Protein AF-A0A936VYY0-F1 (afdb_monomer)

Solvent-accessible surface area (backbone atoms only — not comparable to full-atom values): 6487 Å² total; per-residue (Å²): 129,84,85,78,47,57,43,56,41,50,50,56,45,23,52,49,29,33,54,52,14,55,50,44,24,75,73,66,71,43,73,76,37,41,53,50,22,55,51,13,56,56,52,54,67,48,39,62,44,46,67,70,64,46,73,67,43,56,54,53,51,50,51,52,51,51,55,49,57,60,59,45,52,60,60,44,55,48,23,58,75,69,65,35,67,69,52,39,54,52,45,53,51,52,51,51,46,49,53,54,37,49,50,45,44,52,54,50,50,56,57,50,54,55,59,62,69,73,77,115

Nearest PDB structures (foldseek):
  8e0m-assembly4_L  TM=6.179E-01  e=1.045E+00  synthetic construct
  8e12-assembly1_B  TM=5.902E-01  e=1.775E+00  synthetic construct
  8e0m-assembly3_G  TM=7.373E-01  e=3.926E+00  synthetic construct
  8d9p-assembly1_A  TM=2.872E-01  e=1.045E+00  synthetic construct
  5vju-assembly1_A  TM=2.729E-01  e=1.436E+00  synthetic construct

Foldseek 3Di:
DDDPQLLNLLVVLLVLQLVLLVVVCVVPVDPLSCPSNVLSVVSVVLSVVSVVVDLVSLVVSLVSLVVSLVSLVVQCVVCVVVVPPVSNVSSVVSNVSSVVSNVNSVVVNVVVVVVVVVVD

Structure (mmCIF, N/CA/C/O backbone):
data_AF-A0A936VYY0-F1
#
_entry.id   AF-A0A936VYY0-F1
#
loop_
_atom_site.group_PDB
_atom_site.id
_atom_site.type_symbol
_atom_site.label_atom_id
_atom_site.label_alt_id
_atom_site.label_comp_id
_atom_site.label_asym_id
_atom_site.label_entity_id
_atom_site.label_seq_id
_atom_site.pdbx_PDB_ins_code
_atom_site.Cartn_x
_atom_site.Cartn_y
_atom_site.Cartn_z
_atom_site.occupancy
_atom_site.B_iso_or_equiv
_atom_site.auth_seq_id
_atom_site.auth_comp_id
_atom_site.auth_asym_id
_atom_site.auth_atom_id
_atom_site.pdbx_PDB_model_num
ATOM 1 N N . MET A 1 1 ? -19.893 12.451 1.222 1.00 41.31 1 MET A N 1
ATOM 2 C CA . MET A 1 1 ? -18.765 11.691 0.638 1.00 41.31 1 MET A CA 1
ATOM 3 C C . MET A 1 1 ? -18.716 10.364 1.373 1.00 41.31 1 MET A C 1
ATOM 5 O O . MET A 1 1 ? -18.740 10.384 2.592 1.00 41.31 1 MET A O 1
ATOM 9 N N . LYS A 1 2 ? -18.822 9.244 0.654 1.00 39.84 2 LYS A N 1
ATOM 10 C CA . LYS A 1 2 ? -19.080 7.901 1.201 1.00 39.84 2 LYS A CA 1
ATOM 11 C C . LYS A 1 2 ? -18.012 7.516 2.239 1.00 39.84 2 LYS A C 1
ATOM 13 O O . LYS A 1 2 ? -16.828 7.627 1.939 1.00 39.84 2 LYS A O 1
ATOM 18 N N . ASP A 1 3 ? -18.442 7.100 3.430 1.00 53.75 3 ASP A N 1
ATOM 19 C CA . ASP A 1 3 ? -17.617 6.776 4.603 1.00 53.75 3 ASP A CA 1
ATOM 20 C C . ASP A 1 3 ? -16.644 5.613 4.346 1.00 53.75 3 ASP A C 1
ATOM 22 O O . ASP A 1 3 ? -16.908 4.467 4.721 1.00 53.75 3 ASP A O 1
ATOM 26 N N . ILE A 1 4 ? -15.504 5.877 3.705 1.00 60.66 4 ILE A N 1
ATOM 27 C CA . ILE A 1 4 ? -14.425 4.890 3.628 1.00 60.66 4 ILE A CA 1
ATOM 28 C C . ILE A 1 4 ? -13.848 4.752 5.035 1.00 60.66 4 ILE A C 1
ATOM 30 O O . ILE A 1 4 ? -13.122 5.615 5.529 1.00 60.66 4 ILE A O 1
ATOM 34 N N . LYS A 1 5 ? -14.201 3.656 5.708 1.00 70.00 5 LYS A N 1
ATOM 35 C CA . LYS A 1 5 ? -13.669 3.339 7.035 1.00 70.00 5 LYS A CA 1
ATOM 36 C C . LYS A 1 5 ? -12.214 2.894 6.891 1.00 70.00 5 LYS A C 1
ATOM 38 O O . LYS A 1 5 ? -11.868 2.201 5.936 1.00 70.00 5 LYS A O 1
ATOM 43 N N . ALA A 1 6 ? -11.374 3.217 7.872 1.00 69.75 6 ALA A N 1
ATOM 44 C CA . ALA A 1 6 ? -9.951 2.869 7.862 1.00 69.75 6 ALA A CA 1
ATOM 45 C C . ALA A 1 6 ? -9.682 1.376 7.583 1.00 69.75 6 ALA A C 1
ATOM 47 O O . ALA A 1 6 ? -8.749 1.040 6.861 1.00 69.75 6 ALA A O 1
ATOM 48 N N . TYR A 1 7 ? -10.543 0.474 8.069 1.00 74.88 7 TYR A N 1
ATOM 49 C CA . TYR A 1 7 ? -10.419 -0.963 7.799 1.00 74.88 7 TYR A CA 1
ATOM 50 C C . TYR A 1 7 ? -10.572 -1.313 6.301 1.00 74.88 7 TYR A C 1
ATOM 52 O O . TYR A 1 7 ? -9.903 -2.226 5.816 1.00 74.88 7 TYR A O 1
ATOM 60 N N . GLN A 1 8 ? -11.422 -0.586 5.561 1.00 76.44 8 GLN A N 1
ATOM 61 C CA . GLN A 1 8 ? -11.632 -0.788 4.121 1.00 76.44 8 GLN A CA 1
ATOM 62 C C . GLN A 1 8 ? -10.450 -0.255 3.317 1.00 76.44 8 GLN A C 1
ATOM 64 O O . GLN A 1 8 ? -9.991 -0.929 2.399 1.00 76.44 8 GLN A O 1
ATOM 69 N N . ALA A 1 9 ? -9.922 0.914 3.694 1.00 75.94 9 ALA A N 1
ATOM 70 C CA . ALA A 1 9 ? -8.714 1.460 3.081 1.00 75.94 9 ALA A CA 1
ATOM 71 C C . ALA A 1 9 ? -7.512 0.523 3.282 1.00 75.94 9 ALA A C 1
ATOM 73 O O . ALA A 1 9 ? -6.811 0.225 2.317 1.00 75.94 9 ALA A O 1
ATOM 74 N N . ASN A 1 10 ? -7.344 -0.033 4.491 1.00 80.25 10 ASN A N 1
ATOM 75 C CA . ASN A 1 10 ? -6.309 -1.035 4.757 1.00 80.25 10 ASN A CA 1
ATOM 76 C C . ASN A 1 10 ? -6.470 -2.274 3.886 1.00 80.25 10 ASN A C 1
ATOM 78 O O . ASN A 1 10 ? -5.494 -2.759 3.326 1.00 80.25 10 ASN A O 1
ATOM 82 N N . PHE A 1 11 ? -7.705 -2.763 3.750 1.00 81.31 11 PHE A N 1
ATOM 83 C CA . PHE A 1 11 ? -7.997 -3.931 2.930 1.00 81.31 11 PHE A CA 1
ATOM 84 C C . PHE A 1 11 ? -7.570 -3.735 1.479 1.00 81.31 11 PHE A C 1
ATOM 86 O O . PHE A 1 11 ? -6.810 -4.533 0.940 1.00 81.31 11 PHE A O 1
ATOM 93 N N . ILE A 1 12 ? -8.004 -2.633 0.871 1.00 83.00 12 ILE A N 1
ATOM 94 C CA . ILE A 1 12 ? -7.661 -2.302 -0.514 1.00 83.00 12 ILE A CA 1
ATOM 95 C C . ILE A 1 12 ? -6.145 -2.171 -0.670 1.00 83.00 12 ILE A C 1
ATOM 97 O O . ILE A 1 12 ? -5.577 -2.682 -1.636 1.00 83.00 12 ILE A O 1
ATOM 101 N N . TYR A 1 13 ? -5.484 -1.525 0.290 1.00 82.75 13 TYR A N 1
ATOM 102 C CA . TYR A 1 13 ? -4.052 -1.285 0.222 1.00 82.75 13 TYR A CA 1
ATOM 103 C C . TYR A 1 13 ? -3.231 -2.574 0.331 1.00 82.75 13 TYR A C 1
ATOM 105 O O . TYR A 1 13 ? -2.399 -2.840 -0.538 1.00 82.75 13 TYR A O 1
ATOM 113 N N . PHE A 1 14 ? -3.496 -3.419 1.332 1.00 83.19 14 PHE A N 1
ATOM 114 C CA . PHE A 1 14 ? -2.730 -4.652 1.503 1.00 83.19 14 PHE A CA 1
ATOM 115 C C . PHE A 1 14 ? -2.987 -5.657 0.375 1.00 83.19 14 PHE A C 1
ATOM 117 O O . PHE A 1 14 ? -2.059 -6.328 -0.073 1.00 83.19 14 PHE A O 1
ATOM 124 N N . VAL A 1 15 ? -4.227 -5.745 -0.120 1.00 87.50 15 VAL A N 1
ATOM 125 C CA . VAL A 1 15 ? -4.570 -6.615 -1.254 1.00 87.50 15 VAL A CA 1
ATOM 126 C C . VAL A 1 15 ? -3.811 -6.159 -2.498 1.00 87.50 15 VAL A C 1
ATOM 128 O O . VAL A 1 15 ? -3.177 -6.976 -3.164 1.00 87.50 15 VAL A O 1
ATOM 131 N N . SER A 1 16 ? -3.800 -4.852 -2.770 1.00 84.50 16 SER A N 1
ATOM 132 C CA . SER A 1 16 ? -3.065 -4.284 -3.906 1.00 84.50 16 SER A CA 1
ATOM 133 C C . SER A 1 16 ? -1.566 -4.569 -3.809 1.00 84.50 16 SER A C 1
ATOM 135 O O . SER A 1 16 ? -0.957 -4.984 -4.793 1.00 84.50 16 SER A O 1
ATOM 137 N N . LEU A 1 17 ? -0.985 -4.414 -2.616 1.00 82.81 17 LEU A N 1
ATOM 138 C CA . LEU A 1 17 ? 0.415 -4.739 -2.345 1.00 82.81 17 LEU A CA 1
ATOM 139 C C . LEU A 1 17 ? 0.746 -6.192 -2.700 1.00 82.81 17 LEU A C 1
ATOM 141 O O . LEU A 1 17 ? 1.688 -6.436 -3.450 1.00 82.81 17 LEU A O 1
ATOM 145 N N . VAL A 1 18 ? -0.048 -7.151 -2.216 1.00 87.19 18 VAL A N 1
ATOM 146 C CA . VAL A 1 18 ? 0.184 -8.582 -2.463 1.00 87.19 18 VAL A CA 1
ATOM 147 C C . VAL A 1 18 ? 0.046 -8.921 -3.949 1.00 87.19 18 VAL A C 1
ATOM 149 O O . VAL A 1 18 ? 0.948 -9.541 -4.513 1.00 87.19 18 VAL A O 1
ATOM 152 N N . PHE A 1 19 ? -1.033 -8.483 -4.605 1.00 87.19 19 PHE A N 1
ATOM 153 C CA . PHE A 1 19 ? -1.270 -8.791 -6.021 1.00 87.19 19 PHE A CA 1
ATOM 154 C C . PHE A 1 19 ? -0.200 -8.194 -6.940 1.00 87.19 19 PHE A C 1
ATOM 156 O O . PHE A 1 19 ? 0.316 -8.888 -7.820 1.00 87.19 19 PHE A O 1
ATOM 163 N N . VAL A 1 20 ? 0.160 -6.922 -6.740 1.00 83.06 20 VAL A N 1
ATOM 164 C CA . VAL A 1 20 ? 1.146 -6.249 -7.597 1.00 83.06 20 VAL A CA 1
ATOM 165 C C . VAL A 1 20 ? 2.546 -6.815 -7.373 1.00 83.06 20 VAL A C 1
ATOM 167 O O . VAL A 1 20 ? 3.283 -6.998 -8.341 1.00 83.06 20 VAL A O 1
ATOM 170 N N . SER A 1 21 ? 2.908 -7.157 -6.135 1.00 82.19 21 SER A N 1
ATOM 171 C CA . SER A 1 21 ? 4.177 -7.831 -5.847 1.00 82.19 21 SER A CA 1
ATOM 172 C C . SER A 1 21 ? 4.276 -9.206 -6.490 1.00 82.19 21 SER A C 1
ATOM 174 O O . SER A 1 21 ? 5.315 -9.528 -7.065 1.00 82.19 21 SER A O 1
ATOM 176 N N . LEU A 1 22 ? 3.203 -9.999 -6.442 1.00 85.62 22 LEU A N 1
ATOM 177 C CA . LEU A 1 22 ? 3.187 -11.326 -7.054 1.00 85.62 22 LEU A CA 1
ATOM 178 C C . LEU A 1 22 ? 3.310 -11.232 -8.582 1.00 85.62 22 LEU A C 1
ATOM 180 O O . LEU A 1 22 ? 4.098 -11.961 -9.186 1.00 85.62 22 LEU A O 1
ATOM 184 N N . TRP A 1 23 ? 2.612 -10.271 -9.200 1.00 83.31 23 TRP A N 1
ATOM 185 C CA . TRP A 1 23 ? 2.778 -9.978 -10.625 1.00 83.31 23 TRP A CA 1
ATOM 186 C C . TRP A 1 23 ? 4.214 -9.549 -10.944 1.00 83.31 23 TRP A C 1
ATOM 188 O O . TRP A 1 23 ? 4.820 -10.047 -11.892 1.00 83.31 23 TRP A O 1
ATOM 198 N N . SER A 1 24 ? 4.759 -8.606 -10.176 1.00 80.19 24 SER A N 1
ATOM 199 C CA . SER A 1 24 ? 6.097 -8.049 -10.394 1.00 80.19 24 SER A CA 1
ATOM 200 C C . SER A 1 24 ? 7.186 -9.119 -10.277 1.00 80.19 24 SER A C 1
ATOM 202 O O . SER A 1 24 ? 8.106 -9.153 -11.096 1.00 80.19 24 SER A O 1
ATOM 204 N N . TYR A 1 25 ? 7.044 -10.051 -9.330 1.00 82.88 25 TYR A N 1
ATOM 205 C CA . TYR A 1 25 ? 7.926 -11.210 -9.219 1.00 82.88 25 TYR A CA 1
ATOM 206 C C . TYR A 1 25 ? 7.845 -12.108 -10.455 1.00 82.88 25 TYR A C 1
ATOM 208 O O . TYR A 1 25 ? 8.882 -12.458 -11.007 1.00 82.88 25 TYR A O 1
ATOM 216 N N . ASN A 1 26 ? 6.642 -12.414 -10.949 1.00 83.94 26 ASN A N 1
ATOM 217 C CA . ASN A 1 26 ? 6.492 -13.230 -12.157 1.00 83.94 26 ASN A CA 1
ATOM 218 C C . ASN A 1 26 ? 7.064 -12.545 -13.414 1.00 83.94 26 ASN A C 1
ATOM 220 O O . ASN A 1 26 ? 7.575 -13.209 -14.307 1.00 83.94 26 ASN A O 1
ATOM 224 N N . ALA A 1 27 ? 6.997 -11.212 -13.481 1.00 79.00 27 ALA A N 1
ATOM 225 C CA . ALA A 1 27 ? 7.503 -10.442 -14.616 1.00 79.00 27 ALA A CA 1
ATOM 226 C C . ALA A 1 27 ? 9.031 -10.251 -14.603 1.00 79.00 27 ALA A C 1
ATOM 228 O O . ALA A 1 27 ? 9.638 -10.164 -15.665 1.00 79.00 27 ALA A O 1
ATOM 229 N N . THR A 1 28 ? 9.652 -10.151 -13.422 1.00 76.50 28 THR A N 1
ATOM 230 C CA . THR A 1 28 ? 11.075 -9.771 -13.289 1.00 76.50 28 THR A CA 1
ATOM 231 C C . THR A 1 28 ? 11.964 -10.862 -12.690 1.00 76.50 28 THR A C 1
ATOM 233 O O . THR A 1 28 ? 13.184 -10.765 -12.779 1.00 76.50 28 THR A O 1
ATOM 236 N N . GLY A 1 29 ? 11.389 -11.870 -12.028 1.00 75.88 29 GLY A N 1
ATOM 237 C CA . GLY A 1 29 ? 12.109 -12.911 -11.283 1.00 75.88 29 GLY A CA 1
ATOM 238 C C . GLY A 1 29 ? 12.846 -12.415 -10.030 1.00 75.88 29 GLY A C 1
ATOM 239 O O . GLY A 1 29 ? 13.510 -13.193 -9.346 1.00 75.88 29 GLY A O 1
ATOM 240 N N . LEU A 1 30 ? 12.756 -11.123 -9.699 1.00 75.06 30 LEU A N 1
ATOM 241 C CA . LEU A 1 30 ? 13.549 -10.508 -8.636 1.00 75.06 30 LEU A CA 1
ATOM 242 C C . LEU A 1 30 ? 12.891 -10.698 -7.267 1.00 75.06 30 LEU A C 1
ATOM 244 O O . LEU A 1 30 ? 11.799 -10.196 -7.018 1.00 75.06 30 LEU A O 1
ATOM 248 N N . GLN A 1 31 ? 13.611 -11.301 -6.319 1.00 73.31 31 GLN A N 1
ATOM 249 C CA . GLN A 1 31 ? 13.127 -11.505 -4.942 1.00 73.31 31 GLN A CA 1
ATOM 250 C C . GLN A 1 31 ? 12.721 -10.202 -4.229 1.00 73.31 31 GLN A C 1
ATOM 252 O O . GLN A 1 31 ? 11.774 -10.180 -3.451 1.00 73.31 31 GLN A O 1
ATOM 257 N N . HIS A 1 32 ? 13.373 -9.082 -4.547 1.00 71.56 32 HIS A N 1
ATOM 258 C CA . HIS A 1 32 ? 13.044 -7.764 -3.993 1.00 71.56 32 HIS A CA 1
ATOM 259 C C . HIS A 1 32 ? 11.612 -7.301 -4.333 1.00 71.56 32 HIS A C 1
ATOM 261 O O . HIS A 1 32 ? 11.049 -6.475 -3.619 1.00 71.56 32 HIS A O 1
ATOM 267 N N . ALA A 1 33 ? 10.999 -7.844 -5.394 1.00 72.62 33 ALA A N 1
ATOM 268 C CA . ALA A 1 33 ? 9.617 -7.549 -5.770 1.00 72.62 33 ALA A CA 1
ATOM 269 C C . ALA A 1 33 ? 8.582 -8.111 -4.776 1.00 72.62 33 ALA A C 1
ATOM 271 O O . ALA A 1 33 ? 7.435 -7.664 -4.782 1.00 72.62 33 ALA A O 1
ATOM 272 N N . LEU A 1 34 ? 8.981 -9.047 -3.903 1.00 78.81 34 LEU A N 1
ATOM 273 C CA . LEU A 1 34 ? 8.143 -9.637 -2.852 1.00 78.81 34 LEU A CA 1
ATOM 274 C C . LEU A 1 34 ? 8.162 -8.847 -1.535 1.00 78.81 34 LEU A C 1
ATOM 276 O O . LEU A 1 34 ? 7.311 -9.089 -0.682 1.00 78.81 34 LEU A O 1
ATOM 280 N N . ILE A 1 35 ? 9.076 -7.885 -1.364 1.00 80.69 35 ILE A N 1
ATOM 281 C CA . ILE A 1 35 ? 9.127 -7.039 -0.157 1.00 80.69 35 ILE A CA 1
ATOM 282 C C . ILE A 1 35 ? 7.770 -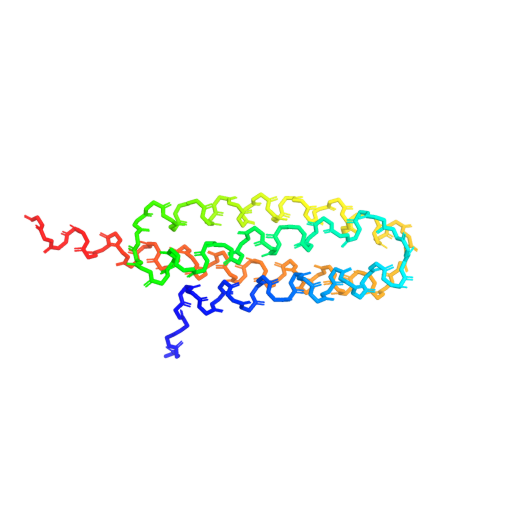6.348 0.102 1.00 80.69 35 ILE A C 1
ATOM 284 O O . ILE A 1 35 ? 7.258 -6.457 1.220 1.00 80.69 35 ILE A O 1
ATOM 288 N N . PRO A 1 36 ? 7.115 -5.721 -0.900 1.00 79.25 36 PRO A N 1
ATOM 289 C CA . PRO A 1 36 ? 5.797 -5.124 -0.704 1.00 79.25 36 PRO A CA 1
ATOM 290 C C . PRO A 1 36 ? 4.697 -6.156 -0.397 1.00 79.25 36 PRO A C 1
ATOM 292 O O . PRO A 1 36 ? 3.785 -5.842 0.363 1.00 79.25 36 PRO A O 1
ATOM 295 N N . ALA A 1 37 ? 4.793 -7.402 -0.883 1.00 83.19 37 ALA A N 1
ATOM 296 C CA . ALA A 1 37 ? 3.876 -8.477 -0.486 1.00 83.19 37 ALA A CA 1
ATOM 297 C C . ALA A 1 37 ? 4.033 -8.837 0.995 1.00 83.19 37 ALA A C 1
ATOM 299 O O . ALA A 1 37 ? 3.028 -8.993 1.685 1.00 83.19 37 ALA A O 1
ATOM 300 N N . GLY A 1 38 ? 5.269 -8.922 1.501 1.00 84.12 38 GL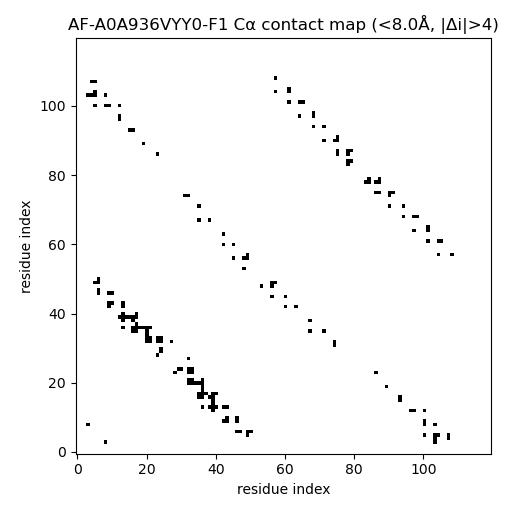Y A N 1
ATOM 301 C CA . GLY A 1 38 ? 5.529 -9.157 2.925 1.00 84.12 38 GLY A CA 1
ATOM 302 C C . GLY A 1 38 ? 4.920 -8.063 3.806 1.00 84.12 38 GLY A C 1
ATOM 303 O O . GLY A 1 38 ? 4.249 -8.353 4.797 1.00 84.12 38 GLY A O 1
ATOM 304 N N . ILE A 1 39 ? 5.065 -6.807 3.383 1.00 83.12 39 ILE A N 1
ATOM 305 C CA . ILE A 1 39 ? 4.416 -5.652 4.012 1.00 83.12 39 ILE A CA 1
ATOM 306 C C . ILE A 1 39 ? 2.887 -5.786 3.959 1.00 83.12 39 ILE A C 1
ATOM 308 O O . ILE A 1 39 ? 2.223 -5.614 4.978 1.00 83.12 39 ILE A O 1
ATOM 312 N N . GLY A 1 40 ? 2.313 -6.138 2.807 1.00 84.00 40 GLY A N 1
ATOM 313 C CA . GLY A 1 40 ? 0.871 -6.353 2.667 1.00 84.00 40 GLY A CA 1
ATOM 314 C C . GLY A 1 40 ? 0.341 -7.435 3.616 1.00 84.00 40 GLY A C 1
ATOM 315 O O . GLY A 1 40 ? -0.656 -7.232 4.307 1.00 84.00 40 GLY A O 1
ATOM 316 N N . ILE A 1 41 ? 1.041 -8.561 3.739 1.00 85.81 41 ILE A N 1
ATOM 317 C CA . ILE A 1 41 ? 0.669 -9.626 4.683 1.00 85.81 41 ILE A CA 1
ATOM 318 C C . ILE A 1 41 ? 0.714 -9.108 6.128 1.00 85.81 41 ILE A C 1
ATOM 320 O O . ILE A 1 41 ? -0.213 -9.361 6.901 1.00 85.81 41 ILE A O 1
ATOM 324 N N . LEU A 1 42 ? 1.737 -8.322 6.477 1.00 84.94 42 LEU A N 1
ATOM 325 C CA . LEU A 1 42 ? 1.841 -7.698 7.793 1.00 84.94 42 LEU A CA 1
ATOM 326 C C . LEU A 1 42 ? 0.660 -6.747 8.061 1.00 84.94 42 LEU A C 1
ATOM 328 O O . LEU A 1 42 ? 0.029 -6.846 9.111 1.00 84.94 42 LEU A O 1
ATOM 332 N N . LEU A 1 43 ? 0.292 -5.888 7.102 1.00 81.88 43 LEU A N 1
ATOM 333 C CA . LEU A 1 43 ? -0.873 -4.995 7.213 1.00 81.88 43 LEU A CA 1
ATOM 334 C C . LEU A 1 43 ? -2.201 -5.760 7.331 1.00 81.88 43 LEU A C 1
ATOM 336 O O . LEU A 1 43 ? -3.117 -5.295 8.019 1.00 81.88 43 LEU A O 1
ATOM 340 N N . SER A 1 44 ? -2.317 -6.931 6.699 1.00 84.19 44 SER A N 1
ATOM 341 C CA . SER A 1 44 ? -3.509 -7.781 6.795 1.00 84.19 44 SER A CA 1
ATOM 342 C C . SER A 1 44 ? -3.758 -8.266 8.227 1.00 84.19 44 SER A C 1
ATOM 344 O O . SER A 1 44 ? -4.915 -8.370 8.640 1.00 84.19 44 SER A O 1
ATOM 346 N N . LEU A 1 45 ? -2.710 -8.522 9.018 1.00 82.44 45 LEU A N 1
ATOM 347 C CA . LEU A 1 45 ? -2.859 -8.932 10.423 1.00 82.44 45 LEU A CA 1
ATOM 348 C C . LEU A 1 45 ? -3.522 -7.836 11.270 1.00 82.44 45 LEU A C 1
ATOM 350 O O . LEU A 1 45 ? -4.365 -8.129 12.119 1.00 82.44 45 LEU A O 1
ATOM 354 N N . PHE A 1 46 ? -3.232 -6.569 10.971 1.00 78.75 46 PHE A N 1
ATOM 355 C CA . PHE A 1 46 ? -3.828 -5.424 11.660 1.00 78.75 46 PHE A CA 1
ATOM 356 C C . PHE A 1 46 ? -5.251 -5.089 11.192 1.00 78.75 46 PHE A C 1
ATOM 358 O O . PHE A 1 46 ? -5.921 -4.258 11.806 1.00 78.75 46 PHE A O 1
ATOM 365 N N . HIS A 1 47 ? -5.768 -5.742 10.146 1.00 79.69 47 HIS A N 1
ATOM 366 C CA . HIS A 1 47 ? -7.128 -5.501 9.658 1.00 79.69 47 HIS A CA 1
ATOM 367 C C . HIS A 1 47 ? -8.194 -5.774 10.732 1.00 79.69 47 HIS A C 1
ATOM 369 O O . HIS A 1 47 ? -9.134 -4.991 10.889 1.00 79.69 47 HIS A O 1
ATOM 375 N N . LYS A 1 48 ? -8.038 -6.857 11.509 1.00 75.50 48 LYS A N 1
ATOM 376 C CA . LYS A 1 48 ? -8.950 -7.171 12.622 1.00 75.50 48 LYS A CA 1
ATOM 377 C C . LYS A 1 48 ? -8.863 -6.123 13.732 1.00 75.50 48 LYS A C 1
ATOM 379 O O . LYS A 1 48 ? -9.899 -5.698 14.238 1.00 75.50 48 LYS A O 1
ATOM 384 N N . THR A 1 49 ? -7.660 -5.659 14.054 1.00 72.44 49 THR A N 1
ATOM 385 C CA . THR A 1 49 ? -7.430 -4.698 15.138 1.00 72.44 49 THR A CA 1
ATOM 386 C C . THR A 1 49 ? -7.928 -3.293 14.788 1.00 72.44 49 THR A C 1
ATOM 388 O O . THR A 1 49 ? -8.514 -2.615 15.630 1.00 72.44 49 THR A O 1
ATOM 391 N N . LEU A 1 50 ? -7.836 -2.886 13.515 1.00 71.81 50 LEU A N 1
ATOM 392 C CA . LEU A 1 50 ? -8.483 -1.666 13.009 1.00 71.81 50 LEU A CA 1
ATOM 393 C C . LEU A 1 50 ? -10.014 -1.745 13.068 1.00 71.81 50 LEU A C 1
ATOM 395 O O . LEU A 1 50 ? -10.676 -0.734 13.297 1.00 71.81 50 LEU A O 1
ATOM 399 N N . LYS A 1 51 ? -10.591 -2.936 12.864 1.00 71.69 51 LYS A N 1
ATOM 400 C CA . LYS A 1 51 ? -12.041 -3.155 12.977 1.00 71.69 51 LYS A CA 1
ATOM 401 C C . LYS A 1 51 ? -12.526 -3.070 14.430 1.00 71.69 51 LYS A C 1
ATOM 403 O O . LYS A 1 51 ? -13.658 -2.653 14.652 1.00 71.69 51 LYS A O 1
ATOM 408 N N . GLN A 1 52 ? -11.683 -3.449 15.391 1.00 75.19 52 GLN A N 1
ATOM 409 C CA . GLN A 1 52 ? -11.980 -3.363 16.826 1.00 75.19 52 GLN A CA 1
ATOM 410 C C . GLN A 1 52 ? -11.916 -1.927 17.372 1.00 75.19 52 GLN A C 1
ATOM 412 O O . GLN A 1 52 ? -12.548 -1.644 18.382 1.00 75.19 52 GLN A O 1
ATOM 417 N N . GLY A 1 53 ? -11.243 -1.001 16.678 1.00 67.19 53 GLY A N 1
ATOM 418 C CA . GLY A 1 53 ? -11.226 0.419 17.052 1.00 67.19 53 GLY A CA 1
ATOM 419 C C . GLY A 1 53 ? -10.203 0.785 18.134 1.00 67.19 53 GLY A C 1
ATOM 420 O O . GLY A 1 53 ? -10.283 1.869 18.708 1.00 67.19 53 GLY A O 1
ATOM 421 N N . GLU A 1 54 ? -9.233 -0.089 18.403 1.00 74.12 54 GLU A N 1
ATOM 422 C CA . GLU A 1 54 ? -8.176 0.129 19.394 1.00 74.12 54 GLU A CA 1
ATOM 423 C C . GLU A 1 54 ? -7.272 1.311 18.997 1.00 74.12 54 GLU A C 1
ATOM 425 O O . GLU A 1 54 ? -6.627 1.277 17.943 1.00 74.12 54 GLU A O 1
ATOM 430 N N . LYS A 1 55 ? -7.159 2.340 19.856 1.00 66.31 55 LYS A N 1
ATOM 431 C CA . LYS A 1 55 ? -6.335 3.548 19.602 1.00 66.31 55 LYS A CA 1
ATOM 432 C C . LYS A 1 55 ? -4.896 3.200 19.193 1.00 66.31 55 LYS A C 1
ATOM 434 O O . LYS A 1 55 ? -4.358 3.792 18.260 1.00 66.31 55 LYS A O 1
ATOM 439 N N . LEU A 1 56 ? -4.293 2.216 19.865 1.00 74.12 56 LEU A N 1
ATOM 440 C CA . LEU A 1 56 ? -2.916 1.771 19.625 1.00 74.12 56 LEU A CA 1
ATOM 441 C C . LEU A 1 56 ? -2.713 1.233 18.197 1.00 74.12 56 LEU A C 1
ATOM 443 O O . LEU A 1 56 ? -1.680 1.473 17.576 1.00 74.12 56 LEU A O 1
ATOM 447 N N . SER A 1 57 ? -3.719 0.552 17.645 1.00 72.56 57 SER A N 1
ATOM 448 C CA . SER A 1 57 ? -3.616 -0.074 16.323 1.00 72.56 57 SER A CA 1
ATOM 449 C C . SER A 1 57 ? -3.577 0.941 15.193 1.00 72.56 57 SER A C 1
ATOM 451 O O . SER A 1 57 ? -2.871 0.729 14.211 1.00 72.56 57 SER A O 1
ATOM 453 N N . PHE A 1 58 ? -4.276 2.069 15.340 1.00 71.44 58 PHE A N 1
ATOM 454 C CA . PHE A 1 58 ? -4.205 3.155 14.363 1.00 71.44 58 PHE A CA 1
ATOM 455 C C . PHE A 1 58 ? -2.802 3.753 14.277 1.00 71.44 58 PHE A C 1
ATOM 457 O O . PHE A 1 58 ? -2.299 3.956 13.174 1.00 71.44 58 PHE A O 1
ATOM 464 N N . TYR A 1 59 ? -2.146 3.969 15.421 1.00 76.38 59 TYR A N 1
ATOM 465 C CA . TYR A 1 59 ? -0.765 4.454 15.460 1.00 76.38 59 TYR A CA 1
ATOM 466 C C . TYR A 1 59 ? 0.208 3.462 14.820 1.00 76.38 59 TYR A C 1
ATOM 468 O O . TYR A 1 59 ? 1.002 3.852 13.965 1.00 76.38 59 TYR A O 1
ATOM 476 N N . ILE A 1 60 ? 0.119 2.178 15.182 1.00 81.19 60 ILE A N 1
ATOM 477 C CA . ILE A 1 60 ? 1.007 1.142 14.636 1.00 81.19 60 ILE A CA 1
ATOM 478 C C . ILE A 1 60 ? 0.841 1.029 13.117 1.00 81.19 60 ILE A C 1
ATOM 480 O O . ILE A 1 60 ? 1.830 1.072 12.387 1.00 81.19 60 ILE A O 1
ATOM 484 N N . VAL A 1 61 ? -0.395 0.941 12.618 1.00 79.88 61 VAL A N 1
ATOM 485 C CA . VAL A 1 61 ? -0.652 0.817 11.174 1.00 79.88 61 VAL A CA 1
ATOM 486 C C . VAL A 1 61 ? -0.185 2.055 10.412 1.00 79.88 61 VAL A C 1
ATOM 488 O O . VAL A 1 61 ? 0.389 1.915 9.331 1.00 79.88 61 VAL A O 1
ATOM 491 N N 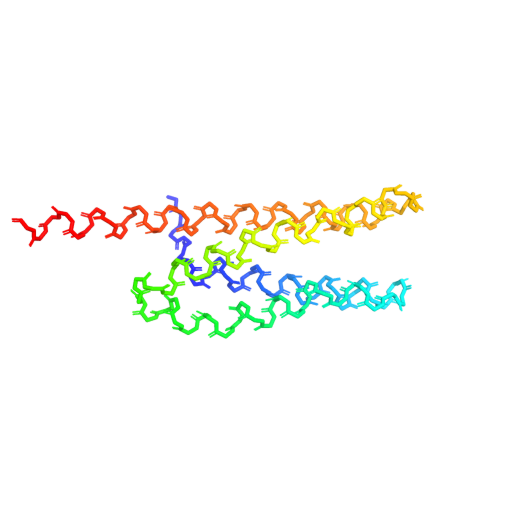. ALA A 1 62 ? -0.377 3.256 10.963 1.00 76.56 62 ALA A N 1
ATOM 492 C CA . ALA A 1 62 ? 0.122 4.484 10.352 1.00 76.56 62 ALA A CA 1
ATOM 493 C C . ALA A 1 62 ? 1.657 4.483 10.242 1.00 76.56 62 ALA A C 1
ATOM 495 O O . ALA A 1 62 ? 2.190 4.796 9.177 1.00 76.56 62 ALA A O 1
ATOM 496 N N . ILE A 1 63 ? 2.365 4.057 11.296 1.00 82.44 63 ILE A N 1
ATOM 497 C CA . ILE A 1 63 ? 3.833 3.951 11.292 1.00 82.44 63 ILE A CA 1
ATOM 498 C C . ILE A 1 63 ? 4.306 2.911 10.271 1.00 82.44 63 ILE A C 1
ATOM 500 O O . ILE A 1 63 ? 5.197 3.204 9.475 1.00 82.44 63 ILE A O 1
ATOM 504 N N . ILE A 1 64 ? 3.693 1.722 10.233 1.00 82.31 64 ILE A N 1
ATOM 505 C CA . ILE A 1 64 ? 4.046 0.680 9.254 1.00 82.31 64 ILE A CA 1
ATOM 506 C C . ILE A 1 64 ? 3.797 1.185 7.826 1.00 82.31 64 ILE A C 1
ATOM 508 O O . ILE A 1 64 ? 4.624 0.975 6.938 1.00 82.31 64 ILE A O 1
ATOM 512 N N . THR A 1 65 ? 2.688 1.888 7.593 1.00 81.31 65 THR A N 1
ATOM 513 C CA . THR A 1 65 ? 2.356 2.457 6.277 1.00 81.31 65 THR A CA 1
ATOM 514 C C . THR A 1 65 ? 3.374 3.521 5.857 1.00 81.31 65 THR A C 1
ATOM 516 O O . THR A 1 65 ? 3.813 3.521 4.707 1.00 81.31 65 THR A O 1
ATOM 519 N N . LEU A 1 66 ? 3.827 4.373 6.783 1.00 79.38 66 LEU A N 1
ATOM 520 C CA . LEU A 1 66 ? 4.919 5.325 6.541 1.00 79.38 66 LEU A CA 1
ATOM 521 C C . LEU A 1 66 ? 6.234 4.616 6.187 1.00 79.38 66 LEU A C 1
ATOM 523 O O . LEU A 1 66 ? 6.873 4.973 5.197 1.00 79.38 66 LEU A O 1
ATOM 527 N N . LEU A 1 67 ? 6.599 3.570 6.933 1.00 81.94 67 LEU A N 1
ATOM 528 C CA . LEU A 1 67 ? 7.782 2.747 6.653 1.00 81.94 67 LEU A CA 1
ATOM 529 C C . LEU A 1 67 ? 7.702 2.072 5.275 1.00 81.94 67 LEU A C 1
ATOM 531 O O . LEU A 1 67 ? 8.698 1.967 4.558 1.00 81.94 67 LEU A O 1
ATOM 535 N N . SER A 1 68 ? 6.498 1.655 4.884 1.00 78.00 68 SER A N 1
ATOM 536 C CA . SER A 1 68 ? 6.225 1.070 3.567 1.00 78.00 68 SER A CA 1
ATOM 537 C C . SER A 1 68 ? 6.429 2.087 2.448 1.00 78.00 68 SER A C 1
ATOM 539 O O . SER A 1 68 ? 6.993 1.756 1.409 1.00 78.00 68 SER A O 1
ATOM 541 N N . CYS A 1 69 ? 6.029 3.339 2.679 1.00 73.62 69 CYS A N 1
ATOM 542 C CA . CYS A 1 69 ? 6.227 4.432 1.733 1.00 73.62 69 CYS A CA 1
ATOM 543 C C . CYS A 1 69 ? 7.725 4.690 1.485 1.00 73.62 69 CYS A C 1
ATOM 545 O O . CYS A 1 69 ? 8.153 4.806 0.339 1.00 73.62 69 CYS A O 1
ATOM 547 N N . ILE A 1 70 ? 8.543 4.675 2.545 1.00 77.00 70 ILE A N 1
ATOM 548 C CA . ILE A 1 70 ? 10.009 4.792 2.438 1.00 77.00 70 ILE A CA 1
ATOM 549 C C . ILE A 1 70 ? 10.597 3.578 1.705 1.00 77.00 70 ILE A C 1
ATOM 551 O O . ILE A 1 70 ? 11.455 3.724 0.835 1.00 77.00 70 ILE A O 1
ATOM 555 N N . SER A 1 71 ? 10.091 2.378 2.001 1.00 74.81 71 SER A N 1
ATOM 556 C CA . SER A 1 71 ? 10.535 1.138 1.352 1.00 74.81 71 SER A CA 1
ATOM 557 C C . SER A 1 71 ? 10.279 1.133 -0.156 1.00 74.81 71 SER A C 1
ATOM 559 O O . SER A 1 71 ? 10.984 0.432 -0.877 1.00 74.81 71 SER A O 1
ATOM 561 N N . PHE A 1 72 ? 9.313 1.921 -0.647 1.00 74.12 72 PHE A N 1
ATOM 562 C CA . PHE A 1 72 ? 9.015 2.048 -2.073 1.00 74.12 72 PHE A CA 1
ATOM 563 C C . PHE A 1 72 ? 9.963 2.947 -2.866 1.00 74.12 72 PHE A C 1
ATOM 565 O O . PHE A 1 72 ? 10.004 2.839 -4.093 1.00 74.12 72 PHE A O 1
ATOM 572 N N . VAL A 1 73 ? 10.779 3.765 -2.204 1.00 76.62 73 VAL A N 1
ATOM 573 C CA . VAL A 1 73 ? 11.760 4.612 -2.898 1.00 76.62 73 VAL A CA 1
ATOM 574 C C . VAL A 1 73 ? 12.802 3.754 -3.628 1.00 76.62 73 VAL A C 1
ATOM 576 O O . VAL A 1 73 ? 13.083 3.999 -4.800 1.00 76.62 73 VAL A O 1
ATOM 579 N N . LEU A 1 74 ? 13.297 2.685 -2.991 1.00 75.25 74 LEU A N 1
ATOM 580 C CA . LEU A 1 74 ? 14.263 1.753 -3.592 1.00 75.25 74 LEU A CA 1
ATOM 581 C C . LEU A 1 74 ? 13.750 1.054 -4.870 1.00 75.25 74 LEU A C 1
ATOM 583 O O . LEU A 1 74 ? 14.451 1.070 -5.886 1.00 75.25 74 LEU A O 1
ATOM 587 N N . PRO A 1 75 ? 12.570 0.403 -4.872 1.00 75.00 75 PRO A N 1
ATOM 588 C CA . PRO A 1 75 ? 12.056 -0.241 -6.070 1.00 75.00 75 PRO A CA 1
ATOM 589 C C . PRO A 1 75 ? 11.679 0.764 -7.161 1.00 75.00 75 PRO A C 1
ATOM 591 O O . PRO A 1 75 ? 11.870 0.431 -8.329 1.00 75.00 75 PRO A O 1
ATOM 594 N N . LEU A 1 76 ? 11.222 1.978 -6.820 1.00 76.44 76 LEU A N 1
ATOM 595 C CA . LEU A 1 76 ? 10.962 3.030 -7.808 1.00 76.44 76 LEU A CA 1
ATOM 596 C C . LEU A 1 76 ? 12.257 3.468 -8.513 1.00 76.44 76 LEU A C 1
ATOM 598 O O . LEU A 1 76 ? 12.318 3.516 -9.739 1.00 76.44 76 LEU A O 1
ATOM 602 N N . GLU A 1 77 ? 13.319 3.721 -7.752 1.00 81.50 77 GLU A N 1
ATOM 603 C CA . GLU A 1 77 ? 14.620 4.102 -8.308 1.00 81.50 77 GLU A CA 1
ATOM 604 C C . GLU A 1 77 ? 15.203 2.992 -9.202 1.00 81.50 77 GLU A C 1
ATOM 606 O O . GLU A 1 77 ? 15.807 3.261 -10.244 1.00 81.50 77 GLU A O 1
ATOM 611 N N . ARG A 1 78 ? 14.977 1.723 -8.836 1.00 78.44 78 ARG A N 1
ATOM 612 C CA . ARG A 1 78 ? 15.392 0.570 -9.644 1.00 78.44 78 ARG A CA 1
ATOM 613 C C . ARG A 1 78 ? 14.666 0.516 -10.990 1.00 78.44 78 ARG A C 1
ATOM 615 O O . ARG A 1 78 ? 15.339 0.355 -12.004 1.00 78.44 78 ARG A O 1
ATOM 622 N N . VAL A 1 79 ? 13.335 0.627 -11.020 1.00 79.56 79 VAL A N 1
ATOM 623 C CA . VAL A 1 79 ? 12.577 0.550 -12.289 1.00 79.56 79 VAL A CA 1
ATOM 624 C C . VAL A 1 79 ? 12.890 1.728 -13.213 1.00 79.56 79 VAL A C 1
ATOM 626 O O . VAL A 1 79 ? 12.955 1.538 -14.424 1.00 79.56 79 VAL A O 1
ATOM 629 N N . ILE A 1 80 ? 13.186 2.906 -12.648 1.00 82.94 80 ILE A N 1
ATOM 630 C CA . ILE A 1 80 ? 13.668 4.069 -13.407 1.00 82.94 80 ILE A CA 1
ATOM 631 C C . ILE A 1 80 ? 15.030 3.770 -14.041 1.00 82.94 80 ILE A C 1
ATOM 633 O O . ILE A 1 80 ? 15.202 3.982 -15.239 1.00 82.94 80 ILE A O 1
ATOM 637 N N . ARG A 1 81 ? 15.987 3.227 -13.274 1.00 83.88 81 ARG A N 1
ATOM 638 C CA . ARG A 1 81 ? 17.310 2.852 -13.807 1.00 83.88 81 ARG A CA 1
ATOM 639 C C . ARG A 1 81 ? 17.250 1.776 -14.888 1.00 83.88 81 ARG A C 1
ATOM 641 O O . ARG A 1 81 ? 18.072 1.792 -15.795 1.00 83.88 81 ARG A O 1
ATOM 648 N N . LEU A 1 82 ? 16.304 0.847 -14.784 1.00 81.25 82 LEU A N 1
ATOM 649 C CA . LEU A 1 82 ? 16.112 -0.225 -15.761 1.00 81.25 82 LEU A CA 1
ATOM 650 C C . LEU A 1 82 ? 15.324 0.221 -17.004 1.00 81.25 82 LEU A C 1
ATOM 652 O O . LEU A 1 82 ? 15.185 -0.568 -17.933 1.00 81.25 82 LEU A O 1
ATOM 656 N N . GLY A 1 83 ? 14.796 1.452 -17.032 1.00 80.94 83 GLY A N 1
ATOM 657 C CA . GLY A 1 83 ? 13.957 1.940 -18.131 1.00 80.94 83 GLY A CA 1
ATOM 658 C C . GLY A 1 83 ? 12.632 1.181 -18.283 1.00 80.94 83 GLY A C 1
ATOM 659 O O . GLY A 1 83 ? 11.992 1.266 -19.330 1.00 80.94 83 GLY A O 1
ATOM 660 N N . ASP A 1 84 ? 12.205 0.438 -17.258 1.00 80.50 84 ASP A N 1
ATOM 661 C CA . ASP A 1 84 ? 10.993 -0.379 -17.305 1.00 80.50 84 ASP A CA 1
ATOM 662 C C . ASP A 1 84 ? 9.757 0.507 -17.114 1.00 80.50 84 ASP A C 1
ATOM 664 O O . ASP A 1 84 ? 9.318 0.787 -15.995 1.00 80.50 84 ASP A O 1
ATOM 668 N N . THR A 1 85 ? 9.173 0.946 -18.231 1.00 82.62 85 THR A N 1
ATOM 669 C CA . THR A 1 85 ? 7.976 1.799 -18.241 1.00 82.62 85 THR A CA 1
ATOM 670 C C . THR A 1 85 ? 6.801 1.155 -17.497 1.00 82.62 85 THR A C 1
ATOM 672 O O . THR A 1 85 ? 6.046 1.848 -16.813 1.00 82.62 85 THR A O 1
ATOM 675 N N . VAL A 1 86 ? 6.658 -0.173 -17.565 1.00 81.94 86 VAL A N 1
ATOM 676 C CA . VAL A 1 86 ? 5.572 -0.903 -16.891 1.00 81.94 86 VAL A CA 1
ATOM 677 C C . VAL A 1 86 ? 5.826 -0.968 -15.383 1.00 81.94 86 VAL A C 1
ATOM 679 O O . VAL A 1 86 ? 4.901 -0.775 -14.584 1.00 81.94 86 VAL A O 1
ATOM 682 N N . GLY A 1 87 ? 7.077 -1.196 -14.983 1.00 78.12 87 GLY A N 1
ATOM 683 C CA . GLY A 1 87 ? 7.521 -1.154 -13.591 1.00 78.12 87 GLY A CA 1
ATOM 684 C C . GLY A 1 87 ? 7.317 0.219 -12.944 1.00 78.12 87 GLY A C 1
ATOM 685 O O . GLY A 1 87 ? 6.809 0.293 -11.821 1.00 78.12 87 GLY A O 1
ATOM 686 N N . ILE A 1 88 ? 7.631 1.299 -13.670 1.00 81.62 88 ILE A N 1
ATOM 687 C CA . ILE A 1 88 ? 7.427 2.685 -13.218 1.00 81.62 88 ILE A CA 1
ATOM 688 C C . ILE A 1 88 ? 5.943 2.939 -12.930 1.00 81.62 88 ILE A C 1
ATOM 690 O O . ILE A 1 88 ? 5.602 3.318 -11.811 1.00 81.62 88 ILE A O 1
ATOM 694 N N . ILE A 1 89 ? 5.051 2.653 -13.886 1.00 83.69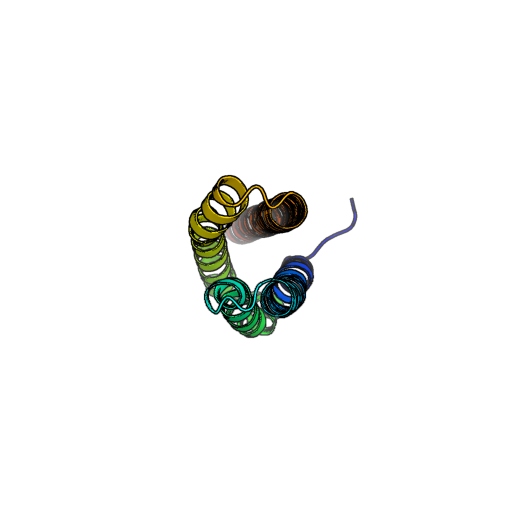 89 ILE A N 1
ATOM 695 C CA . ILE A 1 89 ? 3.604 2.885 -13.727 1.00 83.69 89 ILE A CA 1
ATOM 696 C C . ILE A 1 89 ? 3.047 2.114 -12.520 1.00 83.69 89 ILE A C 1
ATOM 698 O O . ILE A 1 89 ? 2.296 2.673 -11.716 1.00 83.69 89 ILE A O 1
ATOM 702 N N . ARG A 1 90 ? 3.440 0.844 -12.344 1.00 78.50 90 ARG A N 1
ATOM 703 C CA . ARG A 1 90 ? 3.007 0.025 -11.196 1.00 78.50 90 ARG A CA 1
ATOM 704 C C . ARG A 1 90 ? 3.440 0.609 -9.857 1.00 78.50 90 ARG A C 1
ATOM 706 O O . ARG A 1 90 ? 2.623 0.680 -8.939 1.00 78.50 90 ARG A O 1
ATOM 713 N N . MET A 1 91 ? 4.704 1.013 -9.741 1.00 78.75 91 MET A N 1
ATOM 714 C CA . MET A 1 91 ? 5.230 1.588 -8.501 1.00 78.75 91 MET A CA 1
ATOM 715 C C . MET A 1 91 ? 4.589 2.943 -8.199 1.00 78.75 91 MET A C 1
ATOM 717 O O . MET A 1 91 ? 4.223 3.195 -7.053 1.00 78.75 91 MET A O 1
ATOM 721 N N . SER A 1 92 ? 4.347 3.777 -9.215 1.00 81.38 92 SER A N 1
ATOM 722 C CA . SER A 1 92 ? 3.613 5.036 -9.049 1.00 81.38 92 SER A CA 1
ATOM 723 C C . SER A 1 92 ? 2.191 4.813 -8.520 1.00 81.38 92 SER A C 1
ATOM 7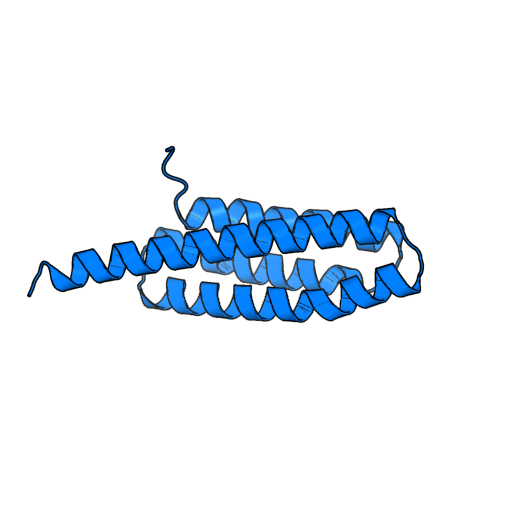25 O O . SER A 1 92 ? 1.773 5.503 -7.591 1.00 81.38 92 SER A O 1
ATOM 727 N N . ILE A 1 93 ? 1.463 3.818 -9.042 1.00 81.56 93 ILE A N 1
ATOM 728 C CA . ILE A 1 93 ? 0.118 3.460 -8.558 1.00 81.56 93 ILE A CA 1
ATOM 729 C C . ILE A 1 93 ? 0.160 2.966 -7.104 1.00 81.56 93 ILE A C 1
ATOM 731 O O . ILE A 1 93 ? -0.678 3.369 -6.297 1.00 81.56 93 ILE A O 1
ATOM 735 N N . LEU A 1 94 ? 1.138 2.125 -6.750 1.00 77.81 94 LEU A N 1
ATOM 736 C CA . LEU A 1 94 ? 1.314 1.626 -5.381 1.00 77.81 94 LEU A CA 1
ATOM 737 C C . LEU A 1 94 ? 1.606 2.752 -4.381 1.00 77.81 94 LEU A C 1
ATOM 739 O O . LEU A 1 94 ? 1.022 2.769 -3.296 1.00 77.81 94 LEU A O 1
ATOM 743 N N . ILE A 1 95 ? 2.458 3.709 -4.756 1.00 80.19 95 ILE A N 1
ATOM 744 C CA . ILE A 1 95 ? 2.753 4.887 -3.931 1.00 80.19 95 ILE A CA 1
ATOM 745 C C . ILE A 1 95 ? 1.493 5.740 -3.760 1.00 80.19 95 ILE A C 1
ATOM 747 O O . ILE A 1 95 ? 1.162 6.106 -2.634 1.00 80.19 95 ILE A O 1
ATOM 751 N N . LEU A 1 96 ? 0.746 6.006 -4.838 1.00 80.62 96 LEU A N 1
ATOM 752 C CA . LEU A 1 96 ? -0.509 6.764 -4.768 1.00 80.62 96 LEU A CA 1
ATOM 753 C C . LEU A 1 96 ? -1.534 6.092 -3.847 1.00 80.62 96 LEU A C 1
ATOM 755 O O . LEU A 1 96 ? -2.118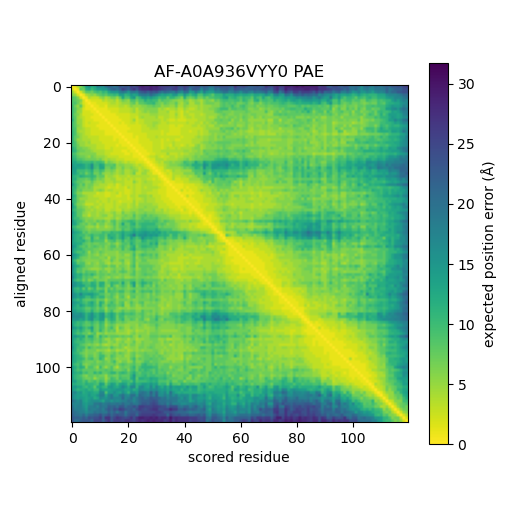 6.760 -2.993 1.00 80.62 96 LEU A O 1
ATOM 759 N N . LEU A 1 97 ? -1.711 4.772 -3.964 1.00 79.06 97 LEU A N 1
ATOM 760 C CA . LEU A 1 97 ? -2.576 3.989 -3.076 1.00 79.06 97 LEU A CA 1
ATOM 761 C C . LEU A 1 97 ? -2.125 4.078 -1.611 1.00 79.06 97 LEU A C 1
ATOM 763 O O . LEU A 1 97 ? -2.969 4.229 -0.727 1.00 79.06 97 LEU A O 1
ATOM 767 N N . GLY A 1 98 ? -0.815 4.032 -1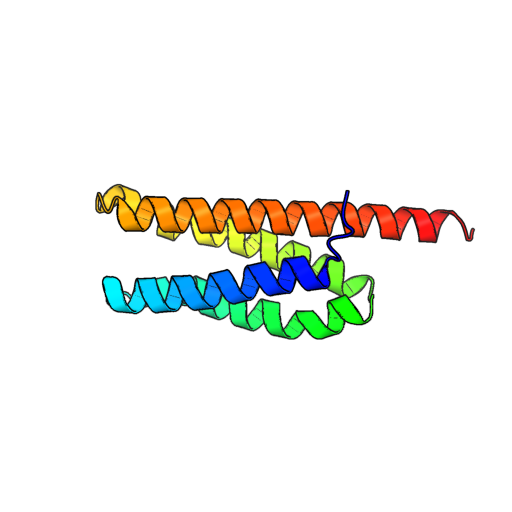.352 1.00 73.50 98 GLY A N 1
ATOM 768 C CA . GLY A 1 98 ? -0.250 4.163 -0.007 1.00 73.50 98 GLY A CA 1
ATOM 769 C C . GLY A 1 98 ? -0.445 5.549 0.596 1.00 73.50 98 GLY A C 1
ATOM 770 O O . GLY A 1 98 ? -0.836 5.664 1.758 1.00 73.50 98 GLY A O 1
ATOM 771 N N . VAL A 1 99 ? -0.261 6.604 -0.200 1.00 77.50 99 VAL A N 1
ATOM 772 C CA . VAL A 1 99 ? -0.548 7.985 0.210 1.00 77.50 99 VAL A CA 1
ATOM 773 C C . VAL A 1 99 ? -2.033 8.140 0.539 1.00 77.50 99 VAL A C 1
ATOM 775 O O . VAL A 1 99 ? -2.370 8.669 1.598 1.00 77.50 99 VAL A O 1
ATOM 778 N N . MET A 1 100 ? -2.927 7.612 -0.303 1.00 76.00 100 MET A N 1
ATOM 779 C CA . MET A 1 100 ? -4.372 7.647 -0.052 1.00 76.00 100 MET A CA 1
ATOM 780 C C . MET A 1 100 ? -4.750 6.896 1.230 1.00 76.00 100 MET A C 1
ATOM 782 O O . MET A 1 100 ? -5.501 7.425 2.048 1.00 76.00 100 MET A O 1
ATOM 786 N N . ALA A 1 101 ? -4.198 5.700 1.449 1.00 72.50 101 ALA A N 1
ATOM 787 C CA . ALA A 1 101 ? -4.421 4.935 2.674 1.00 72.50 101 ALA A CA 1
ATOM 788 C C . ALA A 1 101 ? -3.915 5.686 3.918 1.00 72.50 101 ALA A C 1
ATOM 790 O O . ALA A 1 101 ? -4.634 5.775 4.913 1.00 72.50 101 ALA A O 1
ATOM 791 N N . SER A 1 102 ? -2.726 6.293 3.841 1.00 73.06 102 SER A N 1
ATOM 792 C CA . SER A 1 102 ? -2.145 7.096 4.923 1.00 73.06 102 SER A CA 1
ATOM 793 C C . SER A 1 102 ? -3.016 8.304 5.282 1.00 73.06 102 SER A C 1
ATOM 795 O O . SER A 1 102 ? -3.302 8.534 6.458 1.00 73.06 102 SER A O 1
ATOM 797 N N . ILE A 1 103 ? -3.528 9.025 4.278 1.00 75.19 103 ILE A N 1
ATOM 798 C CA . ILE A 1 103 ? -4.458 10.145 4.482 1.00 75.19 103 ILE A CA 1
ATOM 799 C C . ILE A 1 103 ? -5.734 9.669 5.185 1.00 75.19 103 ILE A C 1
ATOM 801 O O . ILE A 1 103 ? -6.185 10.310 6.135 1.00 75.19 103 ILE A O 1
ATOM 805 N N . VAL A 1 104 ? -6.298 8.527 4.773 1.00 76.69 104 VAL A N 1
ATOM 806 C CA . VAL A 1 104 ? -7.485 7.951 5.426 1.00 76.69 104 VAL A CA 1
ATOM 807 C C . VAL A 1 104 ? -7.194 7.584 6.883 1.00 76.69 104 VAL A C 1
ATOM 809 O O . VAL A 1 104 ? -8.024 7.857 7.751 1.00 76.69 104 VAL A O 1
ATOM 812 N N . TYR A 1 105 ? -6.024 7.018 7.188 1.00 70.44 105 TYR A N 1
ATOM 813 C CA . TYR A 1 105 ? -5.638 6.739 8.574 1.00 70.44 105 TYR A CA 1
ATOM 814 C C . TYR A 1 105 ? -5.471 8.012 9.403 1.00 70.44 105 TYR A C 1
ATOM 816 O O . TYR A 1 105 ? -5.983 8.068 10.520 1.00 70.44 105 TYR A O 1
ATOM 824 N N . ALA A 1 106 ? -4.821 9.042 8.859 1.00 68.75 106 ALA A N 1
ATOM 825 C CA . ALA A 1 106 ? -4.619 10.316 9.544 1.00 68.75 106 ALA A CA 1
ATOM 826 C C . ALA A 1 106 ? -5.946 11.050 9.819 1.00 68.75 106 ALA A C 1
ATOM 828 O O . ALA A 1 106 ? -6.160 11.552 10.924 1.00 68.75 106 ALA A O 1
ATOM 829 N N . LEU A 1 107 ? -6.871 11.054 8.852 1.00 69.81 107 LEU A N 1
ATOM 830 C CA . LEU A 1 107 ? -8.230 11.591 9.013 1.00 69.81 107 LEU A CA 1
ATOM 831 C C . LEU A 1 107 ? -9.045 10.803 10.039 1.0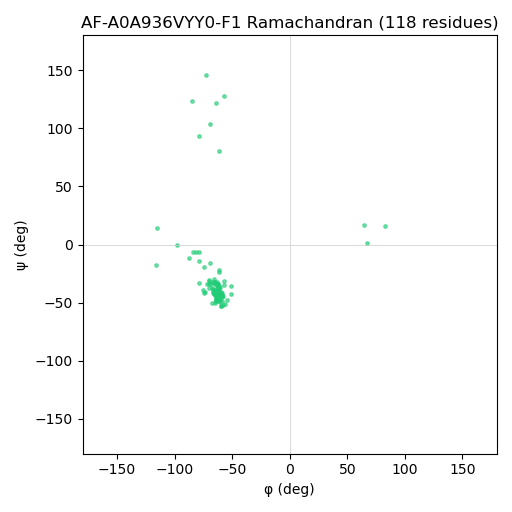0 69.81 107 LEU A C 1
ATOM 833 O O . LEU A 1 107 ? -9.787 11.377 10.836 1.00 69.81 107 LEU A O 1
ATOM 837 N N . HIS A 1 108 ? -8.924 9.478 10.036 1.00 65.50 108 HIS A N 1
ATOM 838 C CA . HIS A 1 108 ? -9.622 8.665 11.021 1.00 65.50 108 HIS A CA 1
ATOM 839 C C . HIS A 1 108 ? -9.073 8.910 12.431 1.00 65.50 108 HIS A C 1
ATOM 841 O O . HIS A 1 108 ? -9.858 9.043 13.372 1.00 65.50 108 HIS A O 1
ATOM 847 N N . LEU A 1 109 ? -7.750 9.048 12.563 1.00 63.22 109 LEU A N 1
ATOM 848 C CA . LEU A 1 109 ? -7.087 9.372 13.821 1.00 63.22 109 LEU A CA 1
ATOM 849 C C . LEU A 1 109 ? -7.589 10.707 14.383 1.00 63.22 109 LEU A C 1
ATOM 851 O O . LEU A 1 109 ? -8.012 10.735 15.535 1.00 63.22 109 LEU A O 1
ATOM 855 N N . SER A 1 110 ? -7.637 11.772 13.571 1.00 58.16 110 SER A N 1
ATOM 856 C CA . SER A 1 110 ? -8.137 13.088 14.004 1.00 58.16 110 SER A CA 1
ATOM 857 C C . SER A 1 110 ? -9.621 13.063 14.399 1.00 58.16 110 SER A C 1
ATOM 859 O O . SER A 1 110 ? -10.020 13.717 15.368 1.00 58.16 110 SER A O 1
ATOM 861 N N . SER A 1 111 ? -10.437 12.245 13.723 1.00 55.94 111 SER A N 1
ATOM 862 C CA . SER A 1 111 ? -11.836 12.016 14.115 1.00 55.94 111 SER A CA 1
ATOM 863 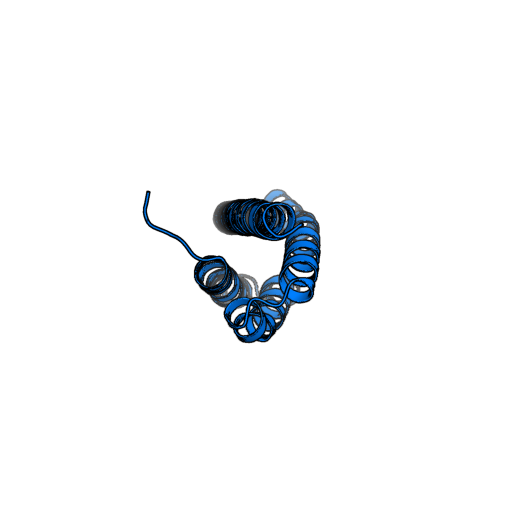C C . SER A 1 111 ? -11.963 11.314 15.477 1.00 55.94 111 SER A C 1
ATOM 865 O O . SER A 1 111 ? -12.887 11.589 16.248 1.00 55.94 111 SER A O 1
ATOM 867 N N . PHE A 1 112 ? -11.013 10.435 15.805 1.00 55.72 112 PHE A N 1
ATOM 868 C CA . PHE A 1 112 ? -10.989 9.702 17.067 1.00 55.72 112 PHE A CA 1
ATOM 869 C C . PHE A 1 112 ? -10.541 10.594 18.234 1.00 55.72 112 PHE A C 1
ATOM 871 O O . PHE A 1 112 ? -11.124 10.529 19.321 1.00 55.72 112 PHE A O 1
ATOM 878 N N . THR A 1 113 ? -9.560 11.478 18.019 1.00 57.81 113 THR A N 1
ATOM 879 C CA . THR A 1 113 ? -9.122 12.464 19.026 1.00 57.81 113 THR A CA 1
ATOM 880 C C . THR A 1 113 ? -10.235 13.452 19.383 1.00 57.81 113 THR A C 1
ATOM 882 O O . THR A 1 113 ? -10.421 13.756 20.560 1.00 57.81 113 THR A O 1
ATOM 885 N N . GLN A 1 114 ? -11.042 13.878 18.406 1.00 54.97 114 GLN A N 1
ATOM 886 C CA . GLN A 1 114 ? -12.208 14.752 18.618 1.00 54.97 114 GLN A CA 1
ATOM 887 C C . GLN A 1 114 ? -13.285 14.130 19.528 1.00 54.97 114 GLN A C 1
ATOM 889 O O . GLN A 1 114 ? -13.850 14.825 20.371 1.00 54.97 114 GLN A O 1
ATOM 894 N N . ARG A 1 115 ? -13.547 12.816 19.430 1.00 52.47 115 ARG A N 1
ATOM 895 C CA . ARG A 1 115 ? -14.471 12.122 20.353 1.00 52.47 115 ARG A CA 1
ATOM 896 C C . ARG A 1 115 ? -13.928 12.024 21.779 1.00 52.47 115 ARG A C 1
ATOM 898 O O . ARG A 1 115 ? -14.707 12.111 22.721 1.00 52.47 115 ARG A O 1
ATOM 905 N N . SER A 1 116 ? -12.611 11.879 21.938 1.00 53.66 116 SER A N 1
ATOM 906 C CA . SER A 1 116 ? -11.970 11.807 23.258 1.00 53.66 116 SER A CA 1
ATOM 907 C C . SER A 1 116 ? -11.989 13.151 23.996 1.00 53.66 116 SER A C 1
ATOM 909 O O . SER A 1 116 ? -12.070 13.150 25.217 1.00 53.66 116 SER A O 1
ATOM 911 N N . ASN A 1 117 ? -11.948 14.277 23.273 1.00 50.25 117 ASN A N 1
ATOM 912 C CA . ASN A 1 117 ? -11.954 15.626 23.855 1.00 50.25 117 ASN A CA 1
ATOM 913 C C . ASN A 1 117 ? -13.368 16.157 24.183 1.00 50.25 117 ASN A C 1
ATOM 915 O O . ASN A 1 117 ? -13.511 17.226 24.753 1.00 50.25 117 ASN A O 1
ATOM 919 N N . LYS A 1 118 ? -14.427 15.428 23.803 1.00 48.34 118 LYS A N 1
ATOM 920 C CA . LYS A 1 118 ? -15.829 15.773 24.113 1.00 48.34 118 LYS A CA 1
ATOM 921 C C . LYS A 1 118 ? -16.398 15.037 25.333 1.00 48.34 118 LYS A C 1
ATOM 923 O O . LYS A 1 118 ? -17.572 15.209 25.635 1.00 48.34 118 LYS A O 1
ATOM 928 N N . SER A 1 119 ? -15.608 14.171 25.972 1.00 50.84 119 SER A N 1
ATOM 929 C CA . SER A 1 119 ? -16.003 13.396 27.165 1.00 50.84 119 SER A CA 1
ATOM 930 C C . SER A 1 119 ? -15.192 13.761 28.419 1.00 50.84 119 SER A C 1
ATOM 932 O O . SER A 1 119 ? -15.216 13.008 29.390 1.00 50.84 119 SER A O 1
ATOM 934 N N . GLN A 1 120 ? -14.465 14.881 28.388 1.00 43.75 120 GLN A N 1
ATOM 935 C CA . GLN A 1 120 ? -13.904 15.560 29.561 1.00 43.75 120 GLN A CA 1
ATOM 936 C C . GLN A 1 120 ? -14.610 16.902 29.719 1.00 43.75 120 GLN A C 1
ATOM 938 O O . GLN A 1 120 ? -14.781 17.318 30.882 1.00 43.75 120 GLN A O 1
#

Mean predicted aligned error: 8.53 Å

Sequence (120 aa):
MKDIKAYQANFIYFVSLVFVSLWSYNATGLQHALIPAGIGILLSLFHKTLKQGEKLSFYIVAIITLLSCISFVLPLERVIRLGDTVGIIRMSILILLGVMASIVYALHLSSFTQRSNKSQ

pLDDT: mean 74.93, std 10.16, range [39.84, 87.5]

Secondary structure (DSSP, 8-state):
-----HHHHHHHHHHHHHHHHHHHHHHH--GGGGHHHHHHHHHHHHHHHHHHT-HHHHHHHHHHHHHHHHHTHHHHHHHHHTT-HHHHHHHHHHHHHHHHHHHHHHHHHHHHHHHHTT--

Radius of gyration: 15.8 Å; Cα contacts (8 Å, |Δi|>4): 101; chains: 1; bounding box: 36×29×48 Å